Protein AF-A0AA51HHF0-F1 (afdb_monomer_lite)

pLDDT: mean 86.67, std 16.42, range [42.16, 98.19]

Foldseek 3Di:
DVVVVVLVVVLVVLVVLCVVCVQQQVSLVVNLVSCVVVVVLVVNVVSCCRRPPLPDQDDDRNLVVLCVQLVSCVVVVVNVRNVSSVVRSVVRVVVCVVCVLCRDPPNVPPPPPPPDDD

Radius of gyration: 18.71 Å; chains: 1; bounding box: 52×19×60 Å

Secondary structure (DSSP, 8-state):
-HHHHHHHHHHHHHHHHHHH-TT-HHHHHHHHHHHHHTT-HHHHHHHHHHHS-TTPPP-TTTHHHHHHHHHHHHHTT-HHHHHHHHHHHHHHHHHHHH-GGGSSGGGGGGGGSSS---

Structure (mmCIF, N/CA/C/O backbone):
data_AF-A0AA51HHF0-F1
#
_entry.id   AF-A0AA51HHF0-F1
#
loop_
_atom_site.group_PDB
_atom_site.id
_atom_site.type_symbol
_atom_site.label_atom_id
_atom_site.label_alt_id
_atom_site.label_comp_id
_atom_site.label_asym_id
_atom_site.label_entity_id
_atom_site.label_seq_id
_atom_site.pdbx_PDB_ins_code
_atom_site.Cartn_x
_atom_site.Cartn_y
_atom_site.Cartn_z
_atom_site.occupancy
_atom_site.B_iso_or_equiv
_atom_site.auth_seq_id
_atom_site.auth_comp_id
_atom_site.auth_asym_id
_atom_site.auth_atom_id
_atom_site.pdbx_PDB_model_num
ATOM 1 N N . MET A 1 1 ? -24.134 4.614 20.542 1.00 52.09 1 MET A N 1
ATOM 2 C CA . MET A 1 1 ? -24.235 3.293 19.878 1.00 52.09 1 MET A CA 1
ATOM 3 C C . MET A 1 1 ? -24.157 3.374 18.346 1.00 52.09 1 MET A C 1
ATOM 5 O O . MET A 1 1 ? -23.350 2.654 17.790 1.00 52.09 1 MET A O 1
ATOM 9 N N . GLN A 1 2 ? -24.852 4.290 17.649 1.00 58.47 2 GLN A N 1
ATOM 10 C CA . GLN A 1 2 ? -24.824 4.388 16.165 1.00 58.47 2 GLN A CA 1
ATOM 11 C C . GLN A 1 2 ? -23.457 4.627 15.481 1.00 58.47 2 GLN A C 1
ATOM 13 O O . GLN A 1 2 ? -23.339 4.396 14.281 1.00 58.47 2 GLN A O 1
ATOM 18 N N . LYS A 1 3 ? -22.444 5.163 16.178 1.00 61.88 3 LYS A N 1
ATOM 19 C CA . LYS A 1 3 ? -21.106 5.383 15.589 1.00 61.88 3 LYS A CA 1
ATOM 20 C C . LYS A 1 3 ? -20.257 4.108 15.543 1.00 61.88 3 LYS A C 1
ATOM 22 O O . LYS A 1 3 ? -19.456 3.977 14.635 1.00 61.88 3 LYS A O 1
ATOM 27 N N . LEU A 1 4 ? -20.443 3.193 16.498 1.00 62.16 4 LEU A N 1
ATOM 28 C CA . LEU A 1 4 ? -19.703 1.926 16.554 1.00 62.16 4 LEU A CA 1
ATOM 29 C C . LEU A 1 4 ? -20.224 0.940 15.501 1.00 62.16 4 LEU A C 1
ATOM 31 O O . LEU A 1 4 ? -19.424 0.390 14.761 1.00 62.16 4 LEU A O 1
ATOM 35 N N . GLY A 1 5 ? -21.550 0.831 15.337 1.00 68.44 5 GLY A N 1
ATOM 36 C CA . GLY A 1 5 ? -22.140 -0.029 14.298 1.00 68.44 5 GLY A CA 1
ATOM 37 C C . GLY A 1 5 ? -21.720 0.362 12.877 1.00 68.44 5 GLY A C 1
ATOM 38 O O . GLY A 1 5 ? -21.367 -0.497 12.084 1.00 68.44 5 GLY A O 1
ATOM 39 N N . ARG A 1 6 ? -21.625 1.668 12.587 1.00 75.88 6 ARG A N 1
ATOM 40 C CA . ARG A 1 6 ? -21.128 2.152 11.287 1.00 75.88 6 ARG A CA 1
ATOM 41 C C . ARG A 1 6 ? -19.648 1.843 11.045 1.00 75.88 6 ARG A C 1
ATOM 43 O O . ARG A 1 6 ? -19.260 1.674 9.900 1.00 75.88 6 ARG A O 1
ATOM 50 N N . LYS A 1 7 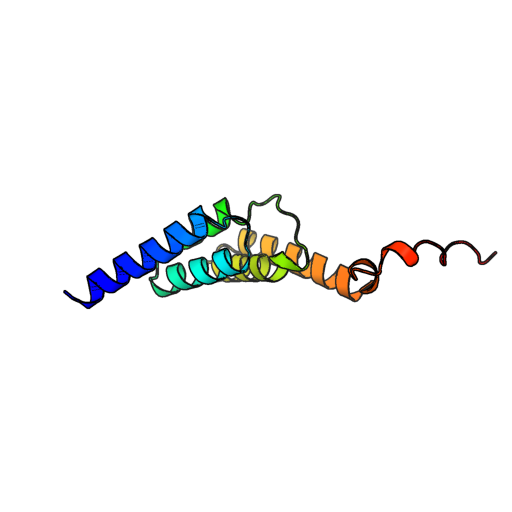? -18.824 1.768 12.097 1.00 81.50 7 LYS A N 1
ATOM 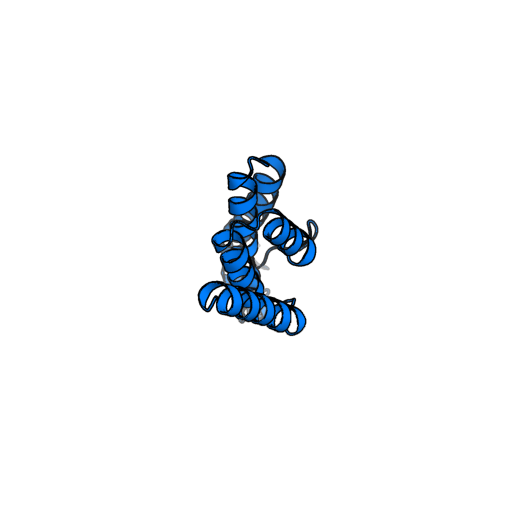51 C CA . LYS A 1 7 ? -17.404 1.399 11.971 1.00 81.50 7 LYS A CA 1
ATOM 52 C C . LYS A 1 7 ? -17.230 -0.084 11.648 1.00 81.50 7 LYS A C 1
ATOM 54 O O . LYS A 1 7 ? -16.422 -0.420 10.791 1.00 81.50 7 LYS A O 1
ATOM 59 N N . GLU A 1 8 ? -17.991 -0.953 12.310 1.00 88.12 8 GLU A N 1
ATOM 60 C CA . GLU A 1 8 ? -17.976 -2.398 12.047 1.00 88.12 8 GLU A CA 1
ATOM 61 C C . GLU A 1 8 ? -18.506 -2.723 10.645 1.00 88.12 8 GLU A C 1
ATOM 63 O O . GLU A 1 8 ? -17.897 -3.516 9.933 1.00 88.12 8 GLU A O 1
ATOM 68 N N . GLU A 1 9 ? -19.582 -2.056 10.214 1.00 91.69 9 GLU A N 1
ATOM 69 C CA . GLU A 1 9 ? -20.110 -2.171 8.849 1.00 91.69 9 GLU A CA 1
ATOM 70 C C . GLU A 1 9 ? -19.083 -1.725 7.799 1.00 91.69 9 GLU A C 1
ATOM 72 O O . GLU A 1 9 ? -18.856 -2.451 6.833 1.00 91.69 9 GLU A O 1
ATOM 77 N N . SER A 1 10 ? -18.415 -0.580 8.000 1.00 91.94 10 SER A N 1
ATOM 78 C CA . SER A 1 10 ? -17.359 -0.117 7.089 1.00 91.94 10 SER A CA 1
ATOM 79 C C . SER A 1 10 ? -16.183 -1.085 7.027 1.00 91.94 10 SER A C 1
ATOM 81 O O . SER A 1 10 ? -15.714 -1.393 5.936 1.00 91.94 10 SER A O 1
ATOM 83 N N . ARG A 1 11 ? -15.712 -1.586 8.179 1.00 93.75 11 ARG A N 1
ATOM 84 C CA . ARG A 1 11 ? -14.614 -2.561 8.216 1.00 93.75 11 ARG A CA 1
ATOM 85 C C . ARG A 1 11 ? -14.976 -3.809 7.425 1.00 93.75 11 ARG A C 1
ATOM 87 O O . ARG A 1 11 ? -14.206 -4.217 6.566 1.00 93.75 11 ARG A O 1
ATOM 94 N N . LYS A 1 12 ? -16.162 -4.360 7.681 1.00 95.38 12 LYS A N 1
ATOM 95 C CA . LYS A 1 12 ? -16.646 -5.536 6.967 1.00 95.38 12 LYS A CA 1
ATOM 96 C C . LYS A 1 12 ? -16.741 -5.291 5.462 1.00 95.38 12 LYS A C 1
ATOM 98 O O . LYS A 1 12 ? -16.344 -6.151 4.695 1.00 95.38 12 LYS A O 1
ATOM 103 N N . TRP A 1 13 ? -17.212 -4.118 5.039 1.00 96.38 13 TRP A N 1
ATOM 104 C CA . TRP A 1 13 ? -17.283 -3.777 3.618 1.00 96.38 13 TRP A CA 1
ATOM 105 C C . TRP A 1 13 ? -15.905 -3.818 2.938 1.00 96.38 13 TRP A C 1
ATOM 107 O O . TRP A 1 13 ? -15.778 -4.397 1.863 1.00 96.38 13 TRP A O 1
ATOM 117 N N . PHE A 1 14 ? -14.866 -3.268 3.577 1.00 96.75 14 PHE A N 1
ATOM 118 C CA . PHE A 1 14 ? -13.501 -3.350 3.049 1.00 96.75 14 PHE A CA 1
ATOM 119 C C . PHE A 1 14 ? -12.922 -4.769 3.103 1.00 96.75 14 PHE A C 1
ATOM 121 O O . PHE A 1 14 ? -12.226 -5.168 2.176 1.00 96.75 14 PHE A O 1
ATOM 128 N N . GLU A 1 15 ? -13.201 -5.532 4.162 1.00 95.88 15 GLU A N 1
ATOM 129 C CA . GLU A 1 15 ? -12.780 -6.935 4.274 1.00 95.88 15 GLU A CA 1
ATOM 130 C C . GLU A 1 15 ? -13.421 -7.813 3.191 1.00 95.88 15 GLU A C 1
ATOM 132 O O . GLU A 1 15 ? -12.729 -8.633 2.589 1.00 95.88 15 GLU A O 1
ATOM 137 N N . ASP A 1 16 ? -14.714 -7.61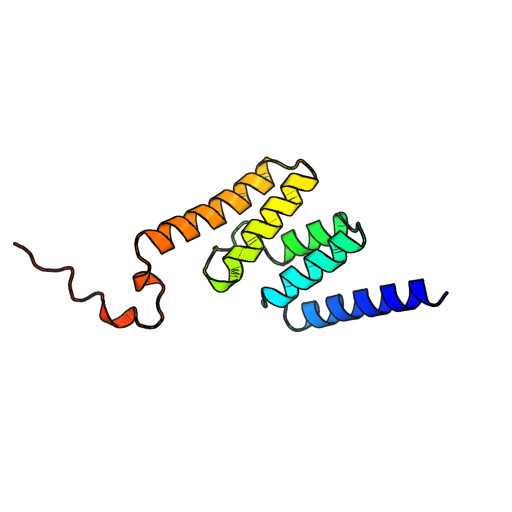7 2.922 1.00 97.38 16 ASP A N 1
ATOM 138 C CA . ASP A 1 16 ? -15.459 -8.330 1.884 1.00 97.38 16 ASP A CA 1
ATOM 139 C C . ASP A 1 16 ? -14.934 -7.937 0.488 1.00 97.38 16 ASP A C 1
ATOM 141 O O . ASP A 1 16 ? -14.593 -8.821 -0.298 1.00 97.38 16 ASP A O 1
ATOM 145 N N . TRP A 1 17 ? -14.755 -6.636 0.204 1.00 97.38 17 TRP A N 1
ATOM 146 C CA . TRP A 1 17 ? -14.201 -6.173 -1.079 1.00 97.38 17 TRP A CA 1
ATOM 147 C C . TRP A 1 17 ? -12.775 -6.682 -1.305 1.00 97.38 17 TRP A C 1
ATOM 149 O O . TRP A 1 17 ? -12.472 -7.217 -2.370 1.00 97.38 17 TRP A O 1
ATOM 159 N N . PHE A 1 18 ? -11.918 -6.624 -0.281 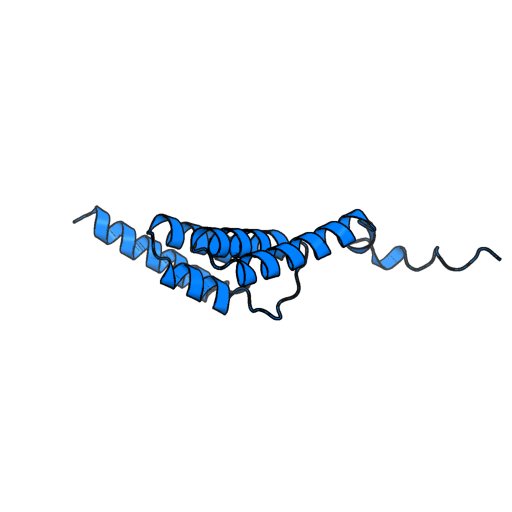1.00 96.38 18 PHE A N 1
ATOM 160 C CA . PHE A 1 18 ? -10.580 -7.205 -0.361 1.00 96.38 18 PHE A CA 1
ATOM 161 C C . PHE A 1 18 ? -10.636 -8.722 -0.552 1.00 96.38 18 PHE A C 1
ATOM 163 O O . PHE A 1 18 ? -9.814 -9.275 -1.268 1.00 96.38 18 PHE A O 1
ATOM 170 N N . GLY A 1 19 ? -11.606 -9.415 0.047 1.00 95.88 19 GLY A N 1
ATOM 171 C CA . GLY A 1 19 ? -11.824 -10.844 -0.166 1.00 95.88 19 GLY A CA 1
ATOM 172 C C . GLY A 1 19 ? -12.151 -11.206 -1.619 1.00 95.88 19 GLY A C 1
ATOM 173 O O . GLY A 1 19 ? -11.706 -12.258 -2.082 1.00 95.88 19 GLY A O 1
ATOM 174 N N . GLU A 1 20 ? -12.887 -10.342 -2.317 1.00 96.62 20 GLU A N 1
ATOM 175 C CA . GLU A 1 20 ? -13.311 -10.516 -3.712 1.00 96.62 20 GLU A CA 1
ATOM 176 C C . GLU A 1 20 ? -12.245 -10.060 -4.723 1.00 96.62 20 GLU A C 1
ATOM 178 O O . GLU A 1 20 ? -12.030 -10.731 -5.732 1.00 96.62 20 GLU A O 1
ATOM 183 N N . GLU A 1 21 ? -11.542 -8.959 -4.442 1.00 94.50 21 GLU A N 1
ATOM 184 C CA . GLU A 1 21 ? -10.640 -8.276 -5.377 1.00 94.50 21 GLU A CA 1
ATOM 185 C C . GLU A 1 21 ? -9.236 -8.050 -4.785 1.00 94.50 21 GLU A C 1
ATOM 187 O O . GLU A 1 21 ? -8.701 -6.941 -4.784 1.00 94.50 21 GLU A O 1
ATOM 192 N N . ARG A 1 22 ? -8.606 -9.125 -4.293 1.00 91.19 22 ARG A N 1
ATOM 193 C CA . ARG A 1 22 ? -7.288 -9.079 -3.620 1.00 91.19 22 ARG A CA 1
ATOM 194 C C . ARG A 1 22 ? -6.167 -8.444 -4.437 1.00 91.19 22 ARG A C 1
ATOM 196 O O . ARG A 1 22 ? -5.258 -7.869 -3.851 1.00 91.19 22 ARG A O 1
ATOM 203 N N . ASP A 1 23 ? -6.238 -8.562 -5.758 1.00 89.44 23 ASP A N 1
ATOM 204 C CA . ASP A 1 23 ? -5.213 -8.070 -6.679 1.00 89.44 23 ASP A CA 1
ATOM 205 C C . ASP A 1 23 ? -5.546 -6.678 -7.245 1.00 89.44 23 ASP A C 1
ATOM 207 O O . ASP A 1 23 ? -4.774 -6.147 -8.040 1.00 89.44 23 ASP A O 1
ATOM 211 N N . ASN A 1 24 ? -6.684 -6.079 -6.863 1.00 92.62 24 ASN A N 1
ATOM 212 C CA . ASN A 1 24 ? -7.083 -4.749 -7.322 1.00 92.62 24 ASN A CA 1
ATOM 213 C C . ASN A 1 24 ? -6.345 -3.658 -6.518 1.00 92.62 24 ASN A C 1
ATOM 215 O O . ASN A 1 24 ? -6.613 -3.496 -5.319 1.00 92.62 24 ASN A O 1
ATOM 219 N N . PRO A 1 25 ? -5.469 -2.851 -7.152 1.00 92.38 25 PRO A N 1
ATOM 220 C CA . PRO A 1 25 ? -4.722 -1.819 -6.446 1.00 92.38 25 PRO A CA 1
ATOM 221 C C . PRO A 1 25 ? -5.596 -0.757 -5.775 1.00 92.38 25 PRO A C 1
ATOM 223 O O . PRO A 1 25 ? -5.261 -0.292 -4.685 1.00 92.38 25 PRO A O 1
ATOM 226 N N . ASP A 1 26 ? -6.743 -0.417 -6.363 1.00 92.56 26 ASP A N 1
ATOM 227 C CA . ASP A 1 26 ? -7.659 0.574 -5.795 1.00 92.56 26 ASP A CA 1
ATOM 228 C C . ASP A 1 26 ? -8.345 0.050 -4.529 1.00 92.56 26 ASP A C 1
ATOM 230 O O . ASP A 1 26 ? -8.547 0.803 -3.567 1.00 92.56 26 ASP A O 1
ATOM 234 N N . CYS A 1 27 ? -8.662 -1.250 -4.498 1.00 95.25 27 CYS A N 1
ATOM 235 C CA . CYS A 1 27 ? -9.186 -1.913 -3.308 1.00 95.25 27 CYS A CA 1
ATOM 236 C C . CYS A 1 27 ? -8.157 -1.863 -2.172 1.00 95.25 27 CYS A C 1
ATOM 238 O O . CYS A 1 27 ? -8.491 -1.492 -1.043 1.00 95.25 27 CYS A O 1
ATOM 240 N N . ILE A 1 28 ? -6.898 -2.199 -2.472 1.00 95.75 28 ILE A N 1
ATOM 241 C CA . ILE A 1 28 ? -5.810 -2.212 -1.487 1.00 95.75 28 ILE A CA 1
ATOM 242 C C . ILE A 1 28 ? -5.545 -0.798 -0.953 1.00 95.75 28 ILE A C 1
ATOM 244 O O . ILE A 1 28 ? -5.486 -0.623 0.266 1.00 95.75 28 ILE A O 1
ATOM 248 N N . ASP A 1 29 ? -5.422 0.217 -1.823 1.00 94.31 29 ASP A N 1
ATOM 249 C CA . ASP A 1 29 ? -5.169 1.605 -1.393 1.00 94.31 29 ASP A CA 1
ATOM 250 C C . ASP A 1 29 ? -6.314 2.119 -0.513 1.00 94.31 29 ASP A C 1
ATOM 252 O O . ASP A 1 29 ? -6.086 2.661 0.572 1.00 94.31 29 ASP A O 1
ATOM 256 N N . SER A 1 30 ? -7.560 1.890 -0.937 1.00 94.94 30 SER A N 1
ATOM 257 C CA . SER A 1 30 ? -8.743 2.328 -0.193 1.00 94.94 30 SER A CA 1
ATOM 258 C C . SER A 1 30 ? -8.836 1.657 1.179 1.00 94.94 30 SER A C 1
ATOM 260 O O . SER A 1 30 ? -9.121 2.326 2.177 1.00 94.94 30 SER A O 1
ATOM 262 N N . TYR A 1 31 ? -8.559 0.352 1.254 1.00 96.69 31 TYR A N 1
ATOM 263 C CA . TYR A 1 31 ? -8.582 -0.370 2.522 1.00 96.69 31 TYR A CA 1
ATOM 264 C C . TYR A 1 31 ? -7.439 0.071 3.447 1.00 96.69 31 TYR A C 1
ATOM 266 O O . TYR A 1 31 ? -7.654 0.306 4.640 1.00 96.69 31 TYR A O 1
ATOM 274 N N . LEU A 1 32 ? -6.239 0.286 2.904 1.00 95.56 32 LEU A N 1
ATOM 275 C CA . LEU A 1 32 ? -5.111 0.812 3.667 1.00 95.56 32 LEU A CA 1
ATOM 276 C C . LEU A 1 32 ? -5.448 2.176 4.286 1.00 95.56 32 LEU A C 1
ATOM 278 O O . LEU A 1 32 ? -5.231 2.378 5.481 1.00 95.56 32 LEU A O 1
ATOM 282 N N . TRP A 1 33 ? -6.044 3.091 3.518 1.00 93.75 33 TRP A N 1
ATOM 283 C CA . TRP A 1 33 ? -6.494 4.385 4.035 1.00 93.75 33 TRP A CA 1
ATOM 284 C C . TRP A 1 33 ? -7.526 4.267 5.149 1.00 93.75 33 TRP A C 1
ATOM 286 O O . TRP A 1 33 ? -7.440 4.998 6.137 1.00 93.75 33 TRP A O 1
ATOM 296 N N . PHE A 1 34 ? -8.485 3.351 5.011 1.00 94.75 34 PHE A N 1
ATOM 297 C CA . PHE A 1 34 ? -9.460 3.083 6.062 1.00 94.75 34 PHE A CA 1
ATOM 298 C C . PHE A 1 34 ? -8.782 2.627 7.360 1.00 94.75 34 PHE A C 1
ATOM 300 O O . PHE A 1 34 ? -9.064 3.183 8.422 1.00 94.75 34 PHE A O 1
ATOM 307 N N . LEU A 1 35 ? -7.852 1.671 7.279 1.00 95.19 35 LEU A N 1
ATOM 308 C CA . LEU A 1 35 ? -7.125 1.160 8.445 1.00 95.19 35 LEU A CA 1
ATOM 309 C C . LEU A 1 35 ? -6.305 2.261 9.124 1.00 95.19 35 LEU A C 1
ATOM 311 O O . LEU A 1 35 ? -6.343 2.389 10.346 1.00 95.19 35 LEU A O 1
ATOM 315 N N . LEU A 1 36 ? -5.628 3.105 8.341 1.00 92.31 36 LEU A N 1
ATOM 316 C CA . LEU A 1 36 ? -4.883 4.249 8.871 1.00 92.31 36 LEU A CA 1
ATOM 317 C C . LEU A 1 36 ? -5.798 5.299 9.511 1.00 92.31 36 LEU A C 1
ATOM 319 O O . LEU A 1 36 ? -5.457 5.840 10.561 1.00 92.31 36 LEU A O 1
ATOM 323 N N . GLY A 1 37 ? -6.965 5.565 8.920 1.00 91.25 37 GLY A N 1
ATOM 324 C CA . GLY A 1 37 ? -7.972 6.469 9.483 1.00 91.25 37 GLY A CA 1
ATOM 325 C C . GLY A 1 37 ? -8.576 5.966 10.798 1.00 91.25 37 GLY A C 1
ATOM 326 O O . GLY A 1 37 ? -8.976 6.769 11.639 1.00 91.25 37 GLY A O 1
ATOM 327 N N . GLU A 1 38 ? -8.601 4.649 10.999 1.00 92.50 38 GLU A N 1
ATOM 328 C CA . GLU A 1 38 ? -8.994 4.002 12.255 1.00 92.50 38 GLU A CA 1
ATOM 329 C C . GLU A 1 38 ? -7.821 3.798 13.231 1.00 92.50 38 GLU A C 1
ATOM 331 O O . GLU A 1 38 ? -8.007 3.182 14.279 1.00 92.50 38 GLU A O 1
ATOM 336 N N . GLU A 1 39 ? -6.630 4.321 12.911 1.00 93.06 39 GLU A N 1
ATOM 337 C CA . GLU A 1 39 ? -5.390 4.152 13.686 1.00 93.06 39 GLU A CA 1
ATOM 338 C C . GLU A 1 39 ? -4.983 2.670 13.879 1.00 93.06 39 GLU A C 1
ATOM 340 O O . GLU A 1 39 ? -4.213 2.321 14.777 1.00 93.06 39 GLU A O 1
ATOM 345 N N . ASP A 1 40 ? -5.462 1.776 13.007 1.00 95.50 40 ASP A N 1
ATOM 346 C CA . ASP A 1 40 ? -5.187 0.339 13.030 1.00 95.50 40 ASP A CA 1
ATOM 347 C C . ASP A 1 40 ? -3.865 0.021 12.318 1.00 95.50 40 ASP A C 1
ATOM 349 O O . ASP A 1 40 ? -3.815 -0.535 11.219 1.00 95.50 40 ASP A O 1
ATOM 353 N N . ILE A 1 41 ? -2.760 0.397 12.964 1.00 96.25 41 ILE A N 1
ATOM 354 C CA . ILE A 1 41 ? -1.401 0.233 12.427 1.00 96.25 41 ILE A CA 1
ATOM 355 C C . ILE A 1 41 ? -1.054 -1.238 12.164 1.00 96.25 41 ILE A C 1
ATOM 357 O O . ILE A 1 41 ? -0.379 -1.553 11.184 1.00 96.25 41 ILE A O 1
ATOM 361 N N . ASN A 1 42 ? -1.513 -2.150 13.023 1.00 96.75 42 ASN A N 1
ATOM 362 C CA . ASN A 1 42 ? -1.245 -3.578 12.860 1.00 96.75 42 ASN A CA 1
ATOM 363 C C . ASN A 1 42 ? -2.040 -4.164 11.691 1.00 96.75 42 ASN A C 1
ATOM 365 O O . ASN A 1 42 ? -1.489 -4.953 10.924 1.00 96.75 42 ASN A O 1
ATOM 369 N N . GLY A 1 43 ? -3.303 -3.758 11.526 1.00 97.00 43 GLY A N 1
ATOM 370 C CA . GLY A 1 43 ? -4.102 -4.107 10.357 1.00 97.00 43 GLY A CA 1
ATOM 371 C C . GLY A 1 43 ? -3.470 -3.582 9.071 1.00 97.00 43 GLY A C 1
ATOM 372 O O . GLY A 1 43 ? -3.296 -4.348 8.126 1.00 97.00 43 GLY A O 1
ATOM 373 N N . ALA A 1 44 ? -3.054 -2.312 9.056 1.00 97.19 44 ALA A N 1
ATOM 374 C CA . ALA A 1 44 ? -2.390 -1.693 7.909 1.00 97.19 44 ALA A CA 1
ATOM 375 C C . ALA A 1 44 ? -1.096 -2.428 7.524 1.00 97.19 44 ALA A C 1
ATOM 377 O O . ALA A 1 44 ? -0.895 -2.749 6.353 1.00 97.19 44 ALA A O 1
ATOM 378 N N . ARG A 1 45 ? -0.254 -2.772 8.510 1.00 97.25 45 ARG A N 1
ATOM 379 C CA . ARG A 1 45 ? 0.950 -3.585 8.281 1.00 97.25 45 ARG A CA 1
ATOM 380 C C . ARG A 1 45 ? 0.602 -4.933 7.658 1.00 97.25 45 ARG A C 1
ATOM 382 O O . ARG A 1 45 ? 1.195 -5.300 6.652 1.00 97.25 45 ARG A O 1
ATOM 389 N N . LYS A 1 46 ? -0.351 -5.657 8.253 1.00 96.81 46 LYS A N 1
ATOM 390 C CA . LYS A 1 46 ? -0.751 -6.983 7.775 1.00 96.81 46 LYS A CA 1
ATOM 391 C C . LYS A 1 46 ? -1.263 -6.921 6.335 1.00 96.81 46 LYS A C 1
ATOM 393 O O . LYS A 1 46 ? -0.898 -7.773 5.535 1.00 96.81 46 LYS A O 1
ATOM 398 N N . LEU A 1 47 ? -2.070 -5.910 6.010 1.00 97.00 47 LEU A N 1
ATOM 399 C CA . LEU A 1 47 ? -2.566 -5.699 4.652 1.00 97.00 47 LEU A CA 1
ATOM 400 C C . LEU A 1 47 ? -1.412 -5.476 3.669 1.00 97.00 47 LEU A C 1
ATOM 402 O O . LEU A 1 47 ? -1.399 -6.104 2.620 1.00 97.00 47 LEU A O 1
ATOM 406 N N . ILE A 1 48 ? -0.433 -4.631 4.007 1.00 96.38 48 ILE A N 1
ATOM 407 C CA . ILE A 1 48 ? 0.738 -4.394 3.146 1.00 96.38 48 ILE A CA 1
ATOM 408 C C . ILE A 1 48 ? 1.550 -5.679 2.953 1.00 96.38 48 ILE A C 1
ATOM 410 O O . ILE A 1 48 ? 1.923 -5.994 1.831 1.00 96.38 48 ILE A O 1
ATOM 414 N N . GLU A 1 49 ? 1.801 -6.438 4.020 1.00 94.88 49 GLU A N 1
ATOM 415 C CA . GLU A 1 49 ? 2.566 -7.689 3.947 1.00 94.88 49 GLU A CA 1
ATOM 416 C C . GLU A 1 49 ? 1.847 -8.782 3.134 1.00 94.88 49 GLU A C 1
ATOM 418 O O . GLU A 1 49 ? 2.511 -9.576 2.469 1.00 94.88 49 GLU A O 1
ATOM 423 N N . GLU A 1 50 ? 0.509 -8.818 3.161 1.00 95.12 50 GLU A N 1
ATOM 424 C CA . GLU A 1 50 ? -0.308 -9.764 2.385 1.00 95.12 50 GLU A CA 1
ATOM 425 C C . GLU A 1 50 ? -0.472 -9.329 0.919 1.00 95.12 50 GLU A C 1
ATOM 427 O O . GLU A 1 50 ? -0.348 -10.157 0.019 1.00 95.12 50 GLU A O 1
ATOM 432 N N . ALA A 1 51 ? -0.741 -8.044 0.675 1.00 95.25 51 ALA A N 1
ATOM 433 C CA . ALA A 1 51 ? -1.117 -7.525 -0.640 1.00 95.25 51 ALA A CA 1
ATOM 434 C C . ALA A 1 51 ? 0.062 -6.980 -1.462 1.00 95.25 51 ALA A C 1
ATOM 436 O O . ALA A 1 51 ? -0.045 -6.858 -2.678 1.00 95.25 51 ALA A O 1
ATOM 437 N N . ILE A 1 52 ? 1.185 -6.634 -0.824 1.00 94.62 52 ILE A N 1
ATOM 438 C CA . ILE A 1 52 ? 2.373 -6.061 -1.475 1.00 94.62 52 ILE A CA 1
ATOM 439 C C . ILE A 1 52 ? 3.628 -6.811 -0.993 1.00 94.62 52 ILE A C 1
ATOM 441 O O . ILE A 1 52 ? 4.480 -6.240 -0.309 1.00 94.62 52 ILE A O 1
ATOM 445 N N . PRO A 1 53 ? 3.772 -8.108 -1.313 1.00 92.88 53 PRO A N 1
ATOM 446 C CA . PRO A 1 53 ? 4.892 -8.901 -0.832 1.00 92.88 53 PRO A CA 1
ATOM 447 C C . PRO A 1 53 ? 6.245 -8.355 -1.319 1.00 92.88 53 PRO A C 1
ATOM 449 O O . PRO A 1 53 ? 6.369 -7.700 -2.358 1.00 92.88 53 PRO A O 1
ATOM 452 N N . ILE A 1 54 ? 7.301 -8.645 -0.552 1.00 89.25 54 ILE A N 1
ATOM 453 C CA . ILE A 1 54 ? 8.661 -8.118 -0.769 1.00 89.2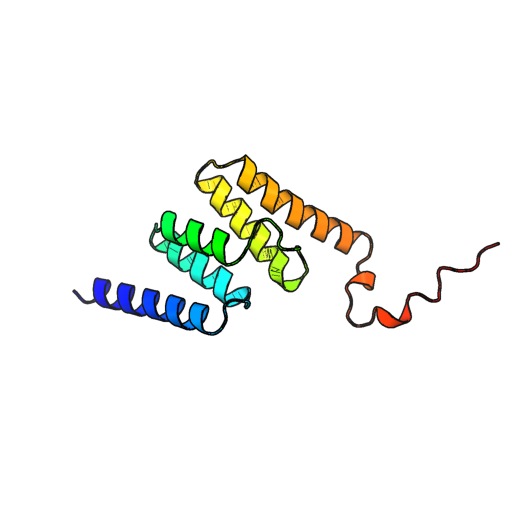5 54 ILE A CA 1
ATOM 454 C C . ILE A 1 54 ? 9.233 -8.495 -2.142 1.00 89.25 54 ILE A C 1
ATOM 456 O O . ILE A 1 54 ? 10.108 -7.799 -2.649 1.00 89.25 54 ILE A O 1
ATOM 460 N N . ASP A 1 55 ? 8.763 -9.554 -2.785 1.00 91.31 55 ASP A N 1
ATOM 461 C CA . ASP A 1 55 ? 9.179 -9.988 -4.121 1.00 91.31 55 ASP A CA 1
ATOM 462 C C . ASP A 1 55 ? 8.275 -9.467 -5.252 1.00 91.31 55 ASP A C 1
ATOM 464 O O . ASP A 1 55 ? 8.636 -9.602 -6.422 1.00 91.31 55 ASP A O 1
ATOM 468 N N . MET A 1 56 ? 7.165 -8.788 -4.934 1.00 93.56 56 MET A N 1
ATOM 469 C CA . MET A 1 56 ? 6.287 -8.179 -5.932 1.00 93.56 56 MET A CA 1
ATOM 470 C C . MET A 1 56 ? 7.058 -7.180 -6.801 1.00 93.56 56 MET A C 1
ATOM 472 O O . MET A 1 56 ? 7.814 -6.327 -6.308 1.00 93.56 56 MET A O 1
ATOM 476 N N . VAL A 1 57 ? 6.849 -7.293 -8.112 1.00 93.31 57 VAL A N 1
ATOM 477 C CA . VAL A 1 57 ? 7.420 -6.397 -9.117 1.00 93.31 57 VAL A CA 1
ATOM 478 C C . VAL A 1 57 ? 6.551 -5.146 -9.223 1.00 93.31 57 VAL A C 1
ATOM 480 O O . VAL A 1 57 ? 5.334 -5.233 -9.380 1.00 93.31 57 VAL A O 1
ATOM 483 N N . CYS A 1 58 ? 7.194 -3.983 -9.151 1.00 94.50 58 CYS A N 1
ATOM 484 C CA . CYS A 1 58 ? 6.543 -2.698 -9.370 1.00 94.50 58 CYS A CA 1
ATOM 485 C C . CYS A 1 58 ? 6.312 -2.466 -10.873 1.00 94.50 58 CYS A C 1
ATOM 487 O O . CYS A 1 58 ? 7.230 -2.650 -11.680 1.00 94.50 58 CYS A O 1
ATOM 489 N N . ASN A 1 59 ? 5.091 -2.086 -11.235 1.00 92.12 59 ASN A N 1
ATOM 490 C CA . ASN A 1 59 ? 4.626 -1.793 -12.587 1.00 92.12 59 ASN A CA 1
ATOM 491 C C . ASN A 1 59 ? 3.728 -0.540 -12.578 1.00 92.12 59 ASN A C 1
ATOM 493 O O . ASN A 1 59 ? 3.589 0.117 -11.549 1.00 92.12 59 ASN A O 1
ATOM 497 N N . MET A 1 60 ? 3.126 -0.194 -13.719 1.00 90.56 60 MET A N 1
ATOM 498 C CA . MET A 1 60 ? 2.306 1.017 -13.832 1.00 90.56 60 MET A CA 1
ATOM 499 C C . MET A 1 60 ? 1.059 0.972 -12.940 1.00 90.56 60 MET A C 1
ATOM 501 O O . MET A 1 60 ? 0.744 1.969 -12.294 1.00 90.56 60 MET A O 1
ATOM 505 N N . ASP A 1 61 ? 0.402 -0.184 -12.860 1.00 90.94 61 ASP A N 1
ATOM 506 C CA . ASP A 1 61 ? -0.871 -0.351 -12.154 1.00 90.94 61 ASP A CA 1
ATOM 507 C C . ASP A 1 61 ? -0.695 -0.315 -10.631 1.00 90.94 61 ASP A C 1
ATOM 509 O O . ASP A 1 61 ? -1.547 0.195 -9.907 1.00 90.94 61 ASP A O 1
ATOM 513 N N . ASN A 1 62 ? 0.429 -0.835 -10.127 1.00 94.12 62 ASN A N 1
ATOM 514 C CA . ASN A 1 62 ? 0.673 -0.970 -8.691 1.00 94.12 62 ASN A CA 1
ATOM 515 C C . ASN A 1 62 ? 1.704 0.022 -8.128 1.00 94.12 62 ASN A C 1
ATOM 517 O O . ASN A 1 62 ? 1.934 0.024 -6.919 1.00 94.12 62 ASN A O 1
ATOM 521 N N . GLN A 1 63 ? 2.304 0.896 -8.945 1.00 95.12 63 GLN A N 1
ATOM 522 C CA . GLN A 1 63 ? 3.348 1.826 -8.494 1.00 95.12 63 GLN A CA 1
ATOM 523 C C . GLN A 1 63 ? 2.924 2.647 -7.271 1.00 95.12 63 GLN A C 1
ATOM 525 O O . GLN A 1 63 ? 3.704 2.843 -6.333 1.00 95.12 63 GLN A O 1
ATOM 530 N N . MET A 1 64 ? 1.679 3.124 -7.266 1.00 94.25 64 MET A N 1
ATOM 531 C CA . MET A 1 64 ? 1.163 3.926 -6.161 1.00 94.25 64 MET A CA 1
ATOM 532 C C . MET A 1 64 ? 1.100 3.140 -4.850 1.00 94.25 64 MET A C 1
ATOM 534 O O . MET A 1 64 ? 1.386 3.717 -3.801 1.00 94.25 64 MET A O 1
ATOM 538 N N . LEU A 1 65 ? 0.843 1.829 -4.890 1.00 96.00 65 LEU A N 1
ATOM 539 C CA . LEU A 1 65 ? 0.868 0.976 -3.700 1.00 96.00 65 LEU A CA 1
ATOM 540 C C . LEU A 1 65 ? 2.256 0.917 -3.059 1.00 96.00 65 LEU A C 1
ATOM 542 O O . LEU A 1 65 ? 2.369 0.984 -1.836 1.00 96.00 65 LEU A O 1
ATOM 546 N N . PHE A 1 66 ? 3.324 0.876 -3.859 1.00 97.38 66 PHE A N 1
ATOM 547 C CA . PHE A 1 66 ? 4.692 0.914 -3.336 1.00 97.38 66 PHE A CA 1
ATOM 548 C C . PHE A 1 66 ? 4.989 2.245 -2.631 1.00 97.38 66 PHE A C 1
ATOM 550 O O . PHE A 1 66 ? 5.532 2.251 -1.525 1.00 97.38 66 PHE A O 1
ATOM 557 N N . TYR A 1 67 ? 4.576 3.381 -3.202 1.00 96.56 67 TYR A N 1
ATOM 558 C CA . TYR A 1 67 ? 4.718 4.673 -2.523 1.00 96.56 67 TYR A CA 1
ATOM 559 C C . TYR A 1 67 ? 3.910 4.745 -1.221 1.00 96.56 67 TYR A C 1
ATOM 561 O O . TYR A 1 67 ? 4.373 5.321 -0.234 1.00 96.56 67 TYR A O 1
ATOM 569 N N . ARG A 1 68 ? 2.722 4.135 -1.191 1.00 95.12 68 ARG A N 1
ATOM 570 C CA . ARG A 1 68 ? 1.868 4.065 0.002 1.00 95.12 68 ARG A CA 1
ATOM 571 C C . ARG A 1 68 ? 2.477 3.204 1.098 1.00 95.12 68 ARG A C 1
ATOM 573 O O . ARG A 1 68 ? 2.550 3.659 2.238 1.00 95.12 68 ARG A O 1
ATOM 580 N N . ALA A 1 69 ? 2.984 2.022 0.754 1.00 96.69 69 ALA A N 1
ATOM 581 C CA . ALA A 1 69 ? 3.725 1.170 1.676 1.00 96.69 69 ALA A CA 1
ATOM 582 C C . ALA A 1 69 ? 4.953 1.906 2.231 1.00 96.69 69 ALA A C 1
ATOM 584 O O . ALA A 1 69 ? 5.168 1.935 3.443 1.00 96.69 69 ALA A O 1
ATOM 585 N N . ALA A 1 70 ? 5.713 2.593 1.371 1.00 97.44 70 ALA A N 1
ATOM 586 C CA . ALA A 1 70 ? 6.858 3.387 1.800 1.00 97.44 70 ALA A CA 1
ATOM 587 C C . ALA A 1 70 ? 6.471 4.471 2.820 1.00 97.44 70 ALA A C 1
ATOM 589 O O . ALA A 1 70 ? 7.136 4.613 3.849 1.00 97.44 70 ALA A O 1
ATOM 590 N N . ALA A 1 71 ? 5.391 5.212 2.550 1.00 95.94 71 ALA A N 1
ATOM 591 C CA . ALA A 1 71 ? 4.874 6.240 3.448 1.00 95.94 71 ALA A CA 1
ATOM 592 C C . ALA A 1 71 ? 4.391 5.645 4.779 1.00 95.94 71 ALA A C 1
ATOM 594 O O . ALA A 1 71 ? 4.706 6.185 5.837 1.00 95.94 71 ALA A O 1
ATOM 595 N N . PHE A 1 72 ? 3.693 4.506 4.748 1.00 96.06 72 PHE A N 1
ATOM 596 C CA . PHE A 1 72 ? 3.287 3.787 5.955 1.00 96.06 72 PHE A CA 1
ATOM 597 C C . PHE A 1 72 ? 4.490 3.450 6.841 1.00 96.06 72 PHE A C 1
ATOM 599 O O . PHE A 1 72 ? 4.529 3.863 8.000 1.00 96.06 72 PHE A O 1
ATOM 606 N N . TYR A 1 73 ? 5.499 2.767 6.296 1.00 96.94 73 TYR A N 1
ATOM 607 C CA . TYR A 1 73 ? 6.685 2.382 7.064 1.00 96.94 73 TYR A CA 1
ATOM 608 C C . TYR A 1 73 ? 7.481 3.594 7.571 1.00 96.94 73 TYR A C 1
ATOM 610 O O . TYR A 1 73 ? 8.067 3.541 8.653 1.00 96.94 73 TYR A O 1
ATOM 618 N N . GLU A 1 74 ? 7.445 4.720 6.853 1.00 95.88 74 GLU A N 1
ATOM 619 C CA . GLU A 1 74 ? 8.010 5.986 7.327 1.00 95.88 74 GLU A CA 1
ATOM 620 C C . GLU A 1 74 ? 7.284 6.490 8.586 1.00 95.88 74 GLU A C 1
ATOM 622 O O . GLU A 1 74 ? 7.939 6.865 9.563 1.00 95.88 74 GLU A O 1
ATOM 627 N N . THR A 1 75 ? 5.944 6.423 8.622 1.00 93.75 75 THR A N 1
ATOM 628 C CA . THR A 1 75 ? 5.147 6.872 9.784 1.00 93.75 75 THR A CA 1
ATOM 629 C C . THR A 1 75 ? 5.456 6.102 11.068 1.00 93.75 75 THR A C 1
ATOM 631 O O . THR A 1 75 ? 5.475 6.686 12.153 1.00 93.75 75 THR A O 1
ATOM 634 N N . ILE A 1 76 ? 5.766 4.810 10.948 1.00 95.31 76 ILE A N 1
ATOM 635 C CA . ILE A 1 76 ? 6.110 3.932 12.075 1.00 95.31 76 ILE A CA 1
ATOM 636 C C . ILE A 1 76 ? 7.623 3.824 12.318 1.00 95.31 76 ILE A C 1
ATOM 638 O O . ILE A 1 76 ? 8.056 3.044 13.164 1.00 95.31 76 ILE A O 1
ATOM 642 N N . LYS A 1 77 ? 8.426 4.645 11.626 1.00 96.38 77 LYS A N 1
ATOM 643 C CA . LYS A 1 77 ? 9.891 4.736 11.753 1.00 96.38 77 LYS A CA 1
ATOM 644 C C . LYS A 1 77 ? 10.654 3.462 11.363 1.00 96.38 77 LYS A C 1
ATOM 646 O O . LYS A 1 77 ? 11.783 3.262 11.806 1.00 96.38 77 LYS A O 1
ATOM 651 N N . GLU A 1 78 ? 10.083 2.637 10.491 1.00 96.94 78 GLU A N 1
ATOM 652 C CA . GLU A 1 78 ? 10.770 1.501 9.868 1.00 96.94 78 GLU A CA 1
ATOM 653 C C . GLU A 1 78 ? 11.431 1.938 8.561 1.00 96.94 78 GLU A C 1
ATOM 655 O O . GLU A 1 78 ? 10.921 1.749 7.455 1.00 96.94 78 GLU A O 1
ATOM 660 N N . THR A 1 79 ? 12.594 2.567 8.696 1.00 96.56 79 THR A N 1
ATOM 661 C CA . THR A 1 79 ? 13.293 3.219 7.584 1.00 96.56 79 THR A CA 1
ATOM 662 C C . THR A 1 79 ? 13.764 2.250 6.501 1.00 96.56 79 THR A C 1
ATOM 664 O O . THR A 1 79 ? 13.744 2.615 5.329 1.00 96.56 79 THR A O 1
ATOM 667 N N . GLU A 1 80 ? 14.156 1.023 6.858 1.00 97.25 80 GLU A N 1
ATOM 668 C CA . GLU A 1 80 ? 14.604 0.009 5.892 1.00 97.25 80 GLU A CA 1
ATOM 669 C C . GLU A 1 80 ? 13.469 -0.418 4.958 1.00 97.25 80 GLU A C 1
ATOM 671 O O . GLU A 1 80 ? 13.616 -0.340 3.738 1.00 97.25 80 GLU A O 1
ATOM 676 N N . ASN A 1 81 ? 12.312 -0.774 5.524 1.00 96.81 81 ASN A N 1
ATOM 677 C CA . ASN A 1 81 ? 11.126 -1.128 4.747 1.00 96.81 81 ASN A CA 1
ATOM 678 C C . ASN A 1 81 ? 10.644 0.062 3.914 1.00 96.81 81 ASN A C 1
ATOM 680 O O . ASN A 1 81 ? 10.399 -0.081 2.718 1.00 96.81 81 ASN A O 1
ATOM 684 N N . SER A 1 82 ? 10.583 1.254 4.517 1.00 97.75 82 SER A N 1
ATOM 685 C CA . SER A 1 82 ? 10.190 2.474 3.808 1.00 97.75 82 SER A CA 1
ATOM 686 C C . SER A 1 82 ? 11.058 2.725 2.574 1.00 97.75 82 SER A C 1
ATOM 688 O O . SER A 1 82 ? 10.539 2.916 1.471 1.00 97.75 82 SER A O 1
ATOM 690 N N . LYS A 1 83 ? 12.384 2.652 2.744 1.00 98.00 83 LYS A N 1
ATOM 691 C CA . LYS A 1 83 ? 13.339 2.831 1.653 1.00 98.00 83 LYS A CA 1
ATOM 692 C C . LYS A 1 83 ? 13.183 1.751 0.587 1.00 98.00 83 LYS A C 1
ATOM 694 O O . LYS A 1 83 ? 13.124 2.084 -0.586 1.00 98.00 83 LYS A O 1
ATOM 699 N N . MET A 1 84 ? 13.061 0.484 0.975 1.00 97.81 84 MET A N 1
ATOM 700 C CA . MET A 1 84 ? 12.911 -0.623 0.028 1.00 97.81 84 MET A CA 1
ATOM 701 C C . MET A 1 84 ? 11.707 -0.428 -0.908 1.00 97.81 84 MET A C 1
ATOM 703 O O . MET A 1 84 ? 11.850 -0.555 -2.124 1.00 97.81 84 MET A O 1
ATOM 707 N N . TYR A 1 85 ? 10.524 -0.110 -0.368 1.00 97.88 85 TYR A N 1
ATOM 708 C CA . TYR A 1 85 ? 9.339 0.129 -1.200 1.00 97.88 85 TYR A CA 1
ATOM 709 C C . TYR A 1 85 ? 9.495 1.380 -2.074 1.00 97.88 85 TYR A C 1
ATOM 711 O O . TYR A 1 85 ? 9.103 1.360 -3.243 1.00 97.88 85 TYR A O 1
ATOM 719 N N . ARG A 1 86 ? 10.108 2.446 -1.542 1.00 98.19 86 ARG A N 1
ATOM 720 C CA . ARG A 1 86 ? 10.377 3.678 -2.295 1.00 98.19 86 ARG A CA 1
ATOM 721 C C . ARG A 1 86 ? 11.328 3.434 -3.465 1.00 98.19 86 ARG A C 1
ATOM 723 O O . ARG A 1 86 ? 10.991 3.808 -4.583 1.00 98.19 86 ARG A O 1
ATOM 730 N N . ASP A 1 87 ? 12.446 2.754 -3.226 1.00 97.94 87 ASP A N 1
ATOM 731 C CA . ASP A 1 87 ? 13.457 2.449 -4.242 1.00 97.94 87 ASP A CA 1
ATOM 732 C C . ASP A 1 87 ? 12.833 1.644 -5.395 1.00 97.94 87 ASP A C 1
ATOM 734 O O . ASP A 1 87 ? 13.047 1.966 -6.559 1.00 97.94 87 ASP A O 1
ATOM 738 N N . LYS A 1 88 ? 11.968 0.662 -5.101 1.00 97.44 88 LYS A N 1
ATOM 739 C CA . LYS A 1 88 ? 11.230 -0.079 -6.141 1.00 97.44 88 LYS A CA 1
ATOM 740 C C . LYS A 1 88 ? 10.323 0.816 -6.992 1.00 97.44 88 LYS A C 1
ATOM 742 O O . LYS A 1 88 ? 10.265 0.647 -8.212 1.00 97.44 88 LYS A O 1
ATOM 747 N N . ALA A 1 89 ? 9.594 1.736 -6.360 1.00 97.38 89 ALA A N 1
ATOM 748 C CA . ALA A 1 89 ? 8.703 2.661 -7.057 1.00 97.38 89 ALA A CA 1
ATOM 749 C C . ALA A 1 89 ? 9.477 3.661 -7.926 1.00 97.38 89 ALA A C 1
ATOM 751 O O . ALA A 1 89 ? 9.083 3.923 -9.065 1.00 97.38 89 ALA A O 1
ATOM 752 N N . GLU A 1 90 ? 10.589 4.186 -7.410 1.00 97.12 90 GLU A N 1
ATOM 753 C CA . GLU A 1 90 ? 11.471 5.118 -8.114 1.00 97.12 90 GLU A CA 1
ATOM 754 C C . GLU A 1 90 ? 12.231 4.443 -9.261 1.00 97.12 90 GLU A C 1
ATOM 756 O O . GLU A 1 90 ? 12.331 5.021 -10.343 1.00 97.12 90 GLU A O 1
ATOM 761 N N . ASP A 1 91 ? 12.696 3.206 -9.080 1.00 96.00 91 ASP A N 1
ATOM 762 C CA . ASP A 1 91 ? 13.344 2.425 -10.136 1.00 96.00 91 ASP A CA 1
ATOM 763 C C . ASP A 1 91 ? 12.397 2.176 -11.312 1.00 96.00 91 ASP A C 1
ATOM 765 O O . ASP A 1 91 ? 12.798 2.316 -12.473 1.00 96.00 91 ASP A O 1
ATOM 769 N N . PHE A 1 92 ? 11.137 1.822 -11.035 1.00 94.50 92 PHE A N 1
ATOM 770 C CA . PHE A 1 92 ? 10.122 1.707 -12.080 1.00 94.50 92 PHE A CA 1
ATOM 771 C C . PHE A 1 92 ? 9.861 3.065 -12.744 1.00 94.50 92 PHE A C 1
ATOM 773 O O . PHE A 1 92 ? 9.9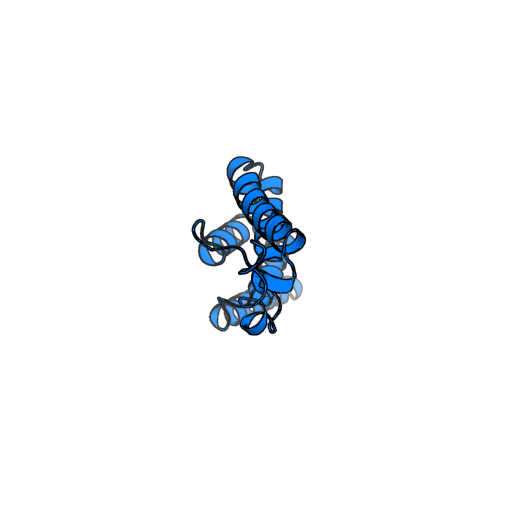26 3.161 -13.970 1.00 94.50 92 PHE A O 1
ATOM 780 N N . HIS A 1 93 ? 9.654 4.128 -11.955 1.00 93.25 93 HIS A N 1
ATOM 781 C CA . HIS A 1 93 ? 9.411 5.476 -12.477 1.00 93.25 93 HIS A CA 1
ATOM 782 C C . HIS A 1 93 ? 10.527 5.940 -13.416 1.00 93.25 93 HIS A C 1
ATOM 784 O O . HIS A 1 93 ? 10.273 6.454 -14.503 1.00 93.25 93 HIS A O 1
ATOM 790 N N . LYS A 1 94 ? 11.780 5.721 -13.015 1.00 94.50 94 LYS A N 1
ATOM 791 C CA . LYS A 1 94 ? 12.955 6.081 -13.799 1.00 94.50 94 LYS A CA 1
ATOM 792 C C . LYS A 1 94 ? 12.997 5.320 -15.122 1.00 94.50 94 LYS A C 1
ATOM 794 O O . LYS A 1 94 ? 13.179 5.945 -16.162 1.00 94.50 94 LYS A O 1
ATOM 799 N N . LYS A 1 95 ? 12.782 3.999 -15.103 1.00 91.44 95 LYS A N 1
ATOM 800 C CA . LYS A 1 95 ? 12.725 3.177 -16.328 1.00 91.44 95 LYS A CA 1
ATOM 801 C C . LYS A 1 95 ? 11.601 3.629 -17.257 1.00 91.44 95 LYS A C 1
ATOM 803 O O . LYS A 1 95 ? 11.804 3.689 -18.468 1.00 91.44 95 LYS A O 1
ATOM 808 N N . PHE A 1 96 ? 10.446 3.981 -16.693 1.00 89.44 96 PHE A N 1
ATOM 809 C CA . PHE A 1 96 ? 9.329 4.537 -17.447 1.00 89.44 96 PHE A CA 1
ATOM 810 C C . PHE A 1 96 ? 9.709 5.861 -18.123 1.00 89.44 96 PHE A C 1
ATOM 812 O O . PHE A 1 96 ? 9.488 6.013 -19.317 1.00 89.44 96 PHE A O 1
ATOM 819 N N . LEU A 1 97 ? 10.348 6.791 -17.406 1.00 89.25 97 LEU A N 1
ATOM 820 C CA . LEU A 1 97 ? 10.801 8.066 -17.979 1.00 89.25 97 LEU A CA 1
ATOM 821 C C . LEU A 1 97 ? 11.899 7.899 -19.042 1.00 89.25 97 LEU A C 1
ATOM 823 O O . LEU A 1 97 ? 11.932 8.660 -20.008 1.00 89.25 97 LEU A O 1
ATOM 827 N N . GLU A 1 98 ? 12.798 6.925 -18.880 1.00 91.25 98 GLU A N 1
ATOM 828 C CA . GLU A 1 98 ? 13.864 6.629 -19.847 1.00 91.25 98 GLU A CA 1
ATOM 829 C C . GLU A 1 98 ? 13.322 6.042 -21.156 1.00 91.25 98 GLU A C 1
ATOM 831 O O . GLU A 1 98 ? 13.890 6.286 -22.225 1.00 91.25 98 GLU A O 1
ATOM 836 N N . ASN A 1 99 ? 12.236 5.267 -21.091 1.00 85.75 99 ASN A N 1
ATOM 837 C CA . ASN A 1 99 ? 11.622 4.672 -22.271 1.00 85.75 99 ASN A CA 1
ATOM 838 C C . ASN A 1 99 ? 10.094 4.519 -22.132 1.00 85.75 99 ASN A C 1
ATOM 840 O O . ASN A 1 99 ? 9.611 3.398 -21.974 1.00 85.75 99 ASN A O 1
ATOM 844 N N . PRO A 1 100 ? 9.316 5.612 -22.254 1.00 80.19 100 PRO A N 1
ATOM 845 C CA . PRO A 1 100 ? 7.862 5.562 -22.071 1.00 80.19 100 PRO A CA 1
ATOM 846 C C . PRO A 1 100 ? 7.162 4.629 -23.068 1.00 80.19 100 PRO A C 1
ATOM 848 O O . PRO A 1 100 ? 6.178 3.981 -22.729 1.00 80.19 100 PRO A O 1
ATOM 851 N N . LEU A 1 101 ? 7.714 4.513 -24.282 1.00 78.44 101 LEU A N 1
ATOM 852 C CA . LEU A 1 101 ? 7.196 3.659 -25.357 1.00 78.44 101 LEU A CA 1
ATOM 853 C C . LEU A 1 101 ? 7.373 2.159 -25.086 1.00 78.44 101 LEU A C 1
ATOM 855 O O . LEU A 1 101 ? 6.724 1.351 -25.734 1.00 78.44 101 LEU A O 1
ATOM 859 N N . LEU A 1 102 ? 8.240 1.760 -24.148 1.00 73.50 102 LEU A N 1
ATOM 860 C CA . LEU A 1 102 ? 8.345 0.358 -23.717 1.00 73.50 102 LEU A CA 1
ATOM 861 C C . LEU A 1 102 ? 7.132 -0.081 -22.886 1.00 73.50 102 LEU A C 1
ATOM 863 O O . LEU A 1 102 ? 6.876 -1.271 -22.755 1.00 73.50 102 LEU A O 1
ATOM 867 N N . PHE A 1 103 ? 6.415 0.881 -22.309 1.00 69.56 103 PHE A N 1
ATOM 868 C CA . PHE A 1 103 ? 5.297 0.653 -21.397 1.00 69.56 103 PHE A CA 1
ATOM 869 C C . PHE A 1 103 ? 3.966 1.145 -21.982 1.00 69.56 103 PHE A C 1
ATOM 871 O O . PHE A 1 103 ? 2.965 1.169 -21.273 1.00 69.56 103 PHE A O 1
ATOM 878 N N . SER A 1 104 ? 3.949 1.557 -23.255 1.00 67.06 104 SER A N 1
ATOM 879 C CA . SER A 1 104 ? 2.713 1.804 -23.998 1.00 67.06 104 SER A CA 1
ATOM 880 C C . SER A 1 104 ? 2.173 0.497 -24.574 1.00 67.06 104 SER A C 1
ATOM 882 O O . SER A 1 104 ? 2.950 -0.330 -25.052 1.00 67.06 104 SER A O 1
ATOM 884 N N . ASP A 1 105 ? 0.850 0.352 -24.600 1.00 62.34 105 ASP A N 1
ATOM 885 C CA . ASP A 1 105 ? 0.147 -0.804 -25.184 1.00 62.34 105 ASP A CA 1
ATOM 886 C C . ASP A 1 105 ? 0.531 -1.035 -26.667 1.00 62.34 105 ASP A C 1
ATOM 888 O O . ASP A 1 105 ? 0.577 -2.161 -27.147 1.00 62.34 105 ASP A O 1
ATOM 892 N N . ASP A 1 106 ? 0.956 0.026 -27.367 1.00 56.88 106 ASP A N 1
ATOM 893 C CA . ASP A 1 106 ? 1.435 0.003 -28.761 1.00 56.88 106 ASP A CA 1
ATOM 894 C C . ASP A 1 106 ? 2.904 -0.478 -28.930 1.00 56.88 106 ASP A C 1
ATOM 896 O O . ASP A 1 106 ? 3.515 -0.316 -29.990 1.00 56.88 106 ASP A O 1
ATOM 900 N N . SER A 1 107 ? 3.538 -1.018 -27.881 1.00 53.50 107 SER A N 1
ATOM 901 C CA . SER A 1 107 ? 4.983 -1.324 -27.870 1.00 53.50 107 SER A CA 1
ATOM 902 C C . SER A 1 107 ? 5.405 -2.541 -28.707 1.00 53.50 107 SER A C 1
ATOM 904 O O . SER A 1 107 ? 6.603 -2.686 -28.987 1.00 53.50 107 SER A O 1
ATOM 906 N N . GLU A 1 108 ? 4.465 -3.377 -29.169 1.00 52.88 108 GLU A N 1
ATOM 907 C CA . GLU A 1 108 ? 4.775 -4.553 -30.001 1.00 52.88 108 GLU A CA 1
ATOM 908 C C . GLU A 1 108 ? 5.429 -4.188 -31.355 1.00 52.88 108 GLU A C 1
ATOM 910 O O . GLU A 1 108 ? 6.159 -5.003 -31.923 1.00 52.88 108 GLU A O 1
ATOM 915 N N . ASP A 1 109 ? 5.295 -2.941 -31.830 1.00 49.38 109 ASP A N 1
ATOM 916 C CA . ASP A 1 109 ? 5.800 -2.511 -33.146 1.00 49.38 109 ASP A CA 1
ATOM 917 C C . ASP A 1 109 ? 7.198 -1.848 -33.137 1.00 49.38 109 ASP A C 1
ATOM 919 O O . ASP A 1 109 ? 7.821 -1.667 -34.191 1.00 49.38 109 ASP A O 1
ATOM 923 N N . TYR A 1 110 ? 7.766 -1.500 -31.976 1.00 48.56 110 TYR A N 1
ATOM 924 C CA . TYR A 1 110 ? 8.986 -0.668 -31.921 1.00 48.56 110 TYR A CA 1
ATOM 925 C C . TYR A 1 110 ? 10.320 -1.435 -31.908 1.00 48.56 110 TYR A C 1
ATOM 927 O O . TYR A 1 110 ? 11.390 -0.826 -32.034 1.00 48.56 110 TYR A O 1
ATOM 935 N N . VAL A 1 111 ? 10.298 -2.770 -31.832 1.00 49.09 111 VAL A N 1
ATOM 936 C CA . VAL A 1 111 ? 11.523 -3.597 -31.790 1.00 49.09 111 VAL A CA 1
ATOM 937 C C . VAL A 1 111 ? 12.286 -3.588 -33.132 1.00 49.09 111 VAL A C 1
ATOM 939 O O . VAL A 1 111 ? 13.475 -3.909 -33.178 1.00 49.09 111 VAL A O 1
ATOM 942 N N . PHE A 1 112 ? 11.670 -3.140 -34.234 1.00 44.38 112 PHE A N 1
ATOM 943 C CA . PHE A 1 112 ? 12.275 -3.209 -35.573 1.00 44.38 112 PHE A CA 1
ATOM 944 C C . PHE A 1 112 ? 13.262 -2.085 -35.940 1.00 44.38 112 PHE A C 1
ATOM 946 O O . PHE A 1 112 ? 14.041 -2.260 -36.879 1.00 44.38 112 PHE A O 1
ATOM 953 N N . PHE A 1 113 ? 13.310 -0.956 -35.222 1.00 46.41 113 PHE A N 1
ATOM 954 C CA . PHE A 1 113 ? 14.084 0.213 -35.687 1.00 46.41 113 PHE A CA 1
ATOM 955 C C . PHE A 1 113 ? 15.484 0.393 -35.081 1.00 46.41 113 PHE A C 1
ATOM 957 O O . PHE A 1 113 ? 16.224 1.267 -35.531 1.00 46.41 113 PHE A O 1
ATOM 964 N N . ARG A 1 114 ? 15.919 -0.436 -34.119 1.00 44.94 114 ARG A N 1
ATOM 965 C CA . ARG A 1 114 ? 17.276 -0.316 -33.528 1.00 44.94 114 ARG A CA 1
ATOM 966 C C . ARG A 1 114 ? 18.353 -1.221 -34.130 1.00 44.94 114 ARG A C 1
ATOM 968 O O . ARG A 1 114 ? 19.485 -1.205 -33.654 1.00 44.94 114 ARG A O 1
ATOM 975 N N . CYS A 1 115 ? 18.072 -1.934 -35.219 1.00 45.69 115 CYS A N 1
ATOM 976 C CA . CYS A 1 115 ? 19.092 -2.688 -35.950 1.00 45.69 115 CYS A CA 1
ATOM 977 C C . CYS A 1 115 ? 19.264 -2.157 -37.378 1.00 45.69 115 CYS A C 1
ATOM 979 O O . CYS A 1 115 ? 18.742 -2.740 -38.323 1.00 45.69 115 CYS A O 1
ATOM 981 N N . LYS A 1 116 ? 19.997 -1.042 -37.524 1.00 43.97 116 LYS A N 1
ATOM 982 C CA . LYS A 1 116 ? 21.005 -0.786 -38.578 1.00 43.97 116 LYS A CA 1
ATOM 983 C C . LYS A 1 116 ? 21.406 0.692 -38.600 1.00 43.97 116 LYS A C 1
ATOM 985 O O . LYS A 1 116 ? 20.789 1.491 -39.291 1.00 43.97 116 LYS A O 1
ATOM 990 N N . SER A 1 117 ? 22.534 0.990 -37.967 1.00 42.44 117 SER A N 1
ATOM 991 C CA . SER A 1 117 ? 23.488 1.954 -38.515 1.00 42.44 117 SER A CA 1
ATOM 992 C C . SER A 1 117 ? 24.859 1.294 -38.437 1.00 42.44 117 SER A C 1
ATOM 994 O O . SER A 1 117 ? 25.347 1.007 -37.346 1.00 42.44 117 SER A O 1
ATOM 996 N N . ARG A 1 118 ? 25.366 0.920 -39.615 1.00 42.16 118 ARG A N 1
ATOM 997 C CA . ARG A 1 118 ? 26.745 0.478 -39.848 1.00 42.16 118 ARG A CA 1
ATOM 998 C C . ARG A 1 118 ? 27.711 1.634 -39.637 1.00 42.16 118 ARG A C 1
ATOM 1000 O O . ARG A 1 118 ? 27.289 2.775 -39.927 1.00 42.16 118 ARG A O 1
#

Sequence (118 aa):
MQKLGRKEESRKWFEDWFGEERDNPDCIDSYLWFLLGEEDINGARKLIEEAIPIDMVCNMDNQMLFYRAAAFYETIKETENSKMYRDKAEDFHKKFLENPLLFSDDSEDYVFFRCKSR